Protein AF-A0AAU9ILK2-F1 (afdb_monomer_lite)

Organism: NCBI:txid1481888

Structure (mmCIF, N/CA/C/O backbone):
data_AF-A0AAU9ILK2-F1
#
_entry.id   AF-A0AAU9ILK2-F1
#
loop_
_atom_site.group_PDB
_atom_site.id
_atom_site.type_symbol
_atom_site.label_atom_id
_atom_site.label_alt_id
_atom_site.label_comp_id
_atom_site.label_asym_id
_atom_site.label_entity_id
_atom_site.label_seq_id
_atom_site.pdbx_PDB_ins_code
_atom_site.Cartn_x
_atom_site.Cartn_y
_atom_site.Cartn_z
_atom_site.occupancy
_atom_site.B_iso_or_equiv
_atom_site.auth_seq_id
_atom_site.auth_comp_id
_atom_site.auth_asym_id
_atom_site.auth_atom_id
_atom_site.pdbx_PDB_model_num
ATOM 1 N N . MET A 1 1 ? -19.395 9.857 25.032 1.00 45.38 1 MET A N 1
ATOM 2 C CA . MET A 1 1 ? -18.749 11.173 24.849 1.00 45.38 1 MET A CA 1
ATOM 3 C C . MET A 1 1 ? -19.170 11.664 23.471 1.00 45.38 1 MET A C 1
ATOM 5 O O . MET A 1 1 ? -18.721 11.088 22.491 1.00 45.38 1 MET A O 1
ATOM 9 N N . SER A 1 2 ? -20.145 12.573 23.373 1.00 53.09 2 SER A N 1
ATOM 10 C CA . SER A 1 2 ? -20.644 13.051 22.074 1.00 53.09 2 SER A CA 1
ATOM 11 C C . SER A 1 2 ? -19.607 13.981 21.442 1.00 53.09 2 SER A C 1
ATOM 13 O O . SER A 1 2 ? -19.246 14.984 22.055 1.00 53.09 2 SER A O 1
ATOM 15 N N . LEU A 1 3 ? -19.108 13.642 20.252 1.00 61.69 3 LEU A N 1
ATOM 16 C CA . LEU A 1 3 ? -18.225 14.513 19.469 1.00 61.69 3 LEU A CA 1
ATOM 17 C C . LEU A 1 3 ? -18.933 15.836 19.129 1.00 61.69 3 LEU A C 1
ATOM 19 O O . LEU A 1 3 ? -20.093 15.817 18.714 1.00 61.69 3 LEU A O 1
ATOM 23 N N . ASP A 1 4 ? -18.224 16.959 19.290 1.00 80.19 4 ASP A N 1
ATOM 24 C CA . ASP A 1 4 ? -18.691 18.295 18.897 1.00 80.19 4 ASP A CA 1
ATOM 25 C C . ASP A 1 4 ? -18.997 18.330 17.388 1.00 80.19 4 ASP A C 1
ATOM 27 O O . ASP A 1 4 ? -18.283 17.739 16.573 1.00 80.19 4 ASP A O 1
ATOM 31 N N . TRP A 1 5 ? -20.053 19.045 17.001 1.00 77.19 5 TRP A N 1
ATOM 32 C CA . TRP A 1 5 ? -20.506 19.187 15.613 1.00 77.19 5 TRP A CA 1
ATOM 33 C C . TRP A 1 5 ? -19.380 19.684 14.690 1.00 77.19 5 TRP A C 1
ATOM 35 O O . TRP A 1 5 ? -19.278 19.248 13.546 1.00 77.19 5 TRP A O 1
ATOM 45 N N . LYS A 1 6 ? -18.479 20.535 15.200 1.00 83.50 6 LYS A N 1
ATOM 46 C CA . LYS A 1 6 ? -17.333 21.052 14.435 1.00 83.50 6 LYS A CA 1
ATOM 47 C C . LYS A 1 6 ? -16.359 19.943 14.045 1.00 83.50 6 LYS A C 1
ATOM 49 O O . LYS A 1 6 ? -15.887 19.910 12.911 1.00 83.50 6 LYS A O 1
ATOM 54 N N . SER A 1 7 ? -16.096 19.014 14.964 1.00 79.50 7 SER A N 1
ATOM 55 C CA . SER A 1 7 ? -15.288 17.825 14.688 1.00 79.50 7 SER A CA 1
ATOM 56 C C . SER A 1 7 ? -15.978 16.922 13.665 1.00 79.50 7 SER A C 1
ATOM 58 O O . SER A 1 7 ? -15.289 16.340 12.827 1.00 79.50 7 SER A O 1
ATOM 60 N N . LYS A 1 8 ? -17.322 16.866 13.689 1.00 76.69 8 LYS A N 1
ATOM 61 C CA . LYS A 1 8 ? -18.120 16.086 12.730 1.00 76.69 8 LYS A CA 1
ATOM 62 C C . LYS A 1 8 ? -18.009 16.597 11.310 1.00 76.69 8 LYS A C 1
ATOM 64 O O . LYS A 1 8 ? -17.691 15.827 10.403 1.00 76.69 8 LYS A O 1
ATOM 69 N N . THR A 1 9 ? -18.158 17.898 11.136 1.00 81.88 9 THR A N 1
ATOM 70 C CA . THR A 1 9 ? -18.022 18.527 9.825 1.00 81.88 9 THR A CA 1
ATOM 71 C C . THR A 1 9 ? -16.591 18.431 9.299 1.00 81.88 9 THR A C 1
ATOM 73 O O . THR A 1 9 ? -16.396 18.072 8.143 1.00 81.88 9 THR A O 1
ATOM 76 N N . LEU A 1 10 ? -15.577 18.675 10.139 1.00 85.31 10 LEU A N 1
ATOM 77 C CA . LEU A 1 10 ? -14.177 18.614 9.708 1.00 85.31 10 LEU A CA 1
ATOM 78 C C . LEU A 1 10 ? -13.770 17.204 9.254 1.00 85.31 10 LEU A C 1
ATOM 80 O O . LEU A 1 10 ? -13.196 17.052 8.179 1.00 85.31 10 LEU A O 1
ATOM 84 N N . CYS A 1 11 ? -14.097 16.177 10.044 1.00 82.00 11 CYS A N 1
ATOM 85 C CA . CYS A 1 11 ? -13.778 14.792 9.700 1.00 82.00 11 CYS A CA 1
ATOM 86 C C . CYS A 1 11 ? -14.502 14.349 8.421 1.00 82.00 11 CYS A C 1
ATOM 88 O O . CYS A 1 11 ? -13.875 13.755 7.545 1.00 82.00 11 CYS A O 1
ATOM 90 N N . GLY A 1 12 ? -15.784 14.706 8.273 1.00 82.31 12 GLY A N 1
ATOM 91 C CA . GLY A 1 12 ? -16.550 14.439 7.056 1.00 82.31 12 GLY A CA 1
ATOM 92 C C . GLY A 1 12 ? -15.931 15.089 5.815 1.00 82.31 12 GLY A C 1
ATOM 93 O O . GLY A 1 12 ? -15.760 14.417 4.801 1.00 82.31 12 GLY A O 1
ATOM 94 N N . CYS A 1 13 ? -15.518 16.357 5.907 1.00 87.06 13 CYS A N 1
ATOM 95 C CA . CYS A 1 13 ? -14.839 17.050 4.811 1.00 87.06 13 CYS A CA 1
ATOM 96 C C . CYS A 1 13 ? -13.500 16.394 4.454 1.00 87.06 13 CYS A C 1
ATOM 98 O O . CYS A 1 13 ? -13.232 16.173 3.276 1.00 87.06 13 CYS A O 1
ATOM 100 N N . MET A 1 14 ? -12.676 16.047 5.449 1.00 87.88 14 MET A N 1
ATOM 101 C CA . MET A 1 14 ? -11.392 15.380 5.209 1.00 87.88 14 MET A CA 1
ATOM 102 C C . MET A 1 14 ? -11.586 14.013 4.548 1.00 87.88 14 MET A C 1
ATOM 104 O O . MET A 1 14 ? -10.950 13.740 3.536 1.00 87.88 14 MET A O 1
ATOM 108 N N . CYS A 1 15 ? -12.511 13.190 5.057 1.00 86.81 15 CYS A N 1
ATOM 109 C CA . CYS A 1 15 ? -12.823 11.893 4.454 1.00 86.81 15 CYS A CA 1
ATOM 110 C C . CYS A 1 15 ? -13.336 12.052 3.019 1.00 86.81 15 CYS A C 1
ATOM 112 O O . CYS A 1 15 ? -12.918 11.301 2.146 1.00 86.81 15 CYS A O 1
ATOM 114 N N . GLY A 1 16 ? -14.194 13.045 2.756 1.00 86.50 16 GLY A N 1
ATOM 115 C CA . GLY A 1 16 ? -14.711 13.324 1.416 1.00 86.50 16 GLY A CA 1
ATOM 116 C C . GLY A 1 16 ? -13.617 13.722 0.423 1.00 86.50 16 GLY A C 1
ATOM 117 O O . GLY A 1 16 ? -13.549 13.161 -0.667 1.00 86.50 16 GLY A O 1
ATOM 118 N N . VAL A 1 17 ? -12.721 14.637 0.811 1.00 90.69 17 VAL A N 1
ATOM 119 C CA . VAL A 1 17 ? -11.583 15.047 -0.032 1.00 90.69 17 VAL A CA 1
ATOM 120 C C . VAL A 1 17 ? -10.657 13.865 -0.300 1.00 90.69 17 VAL A C 1
ATOM 122 O O . VAL A 1 17 ? -10.295 13.622 -1.449 1.00 90.69 17 VAL A O 1
ATOM 125 N N . SER A 1 18 ? -10.312 13.094 0.732 1.00 87.88 18 SER A N 1
ATOM 126 C CA . SER A 1 18 ? -9.459 11.919 0.563 1.00 87.88 18 SER A CA 1
ATOM 127 C C . SER A 1 18 ? -10.122 10.851 -0.312 1.00 87.88 18 SER A C 1
ATOM 129 O O . SER A 1 18 ? -9.450 10.246 -1.137 1.00 87.88 18 SER A O 1
ATOM 131 N N . PHE A 1 19 ? -11.435 10.647 -0.200 1.00 88.12 19 PHE A N 1
ATOM 132 C CA . PHE A 1 19 ? -12.168 9.700 -1.042 1.00 88.12 19 PHE A CA 1
ATOM 133 C C . PHE A 1 19 ? -12.131 10.095 -2.521 1.00 88.12 19 PHE A C 1
ATOM 135 O O . PHE A 1 19 ? -11.879 9.243 -3.372 1.00 88.12 19 PHE A O 1
ATOM 142 N N . ILE A 1 20 ? -12.337 11.380 -2.828 1.00 90.62 20 ILE A N 1
ATOM 143 C CA . ILE A 1 20 ? -12.225 11.905 -4.197 1.00 90.62 20 ILE A CA 1
ATOM 144 C C . ILE A 1 20 ? -10.800 11.711 -4.717 1.00 90.62 20 ILE A C 1
ATOM 146 O O . ILE A 1 20 ? -10.631 11.211 -5.824 1.00 90.62 20 ILE A O 1
ATOM 150 N N . TYR A 1 21 ? -9.793 12.044 -3.905 1.00 89.88 21 TYR A N 1
ATOM 151 C CA . TYR A 1 21 ? -8.386 11.890 -4.268 1.00 89.88 21 TYR A CA 1
ATOM 152 C C . TYR A 1 21 ? -8.036 10.439 -4.624 1.00 89.88 21 TYR A C 1
ATOM 154 O O . TYR A 1 21 ? -7.592 10.178 -5.736 1.00 89.88 21 TYR A O 1
ATOM 162 N N . TYR A 1 22 ? -8.312 9.477 -3.739 1.00 88.38 22 TYR A N 1
ATOM 163 C CA . TYR A 1 22 ? -7.988 8.075 -4.021 1.00 88.38 22 TYR A CA 1
ATOM 164 C C . TYR A 1 22 ? -8.841 7.482 -5.147 1.00 88.38 22 TYR A C 1
ATOM 166 O O . TYR A 1 22 ? -8.362 6.615 -5.867 1.00 88.38 22 TYR A O 1
ATOM 174 N N . SER A 1 23 ? -10.078 7.954 -5.343 1.00 89.12 23 SER A N 1
ATOM 175 C CA . SER A 1 23 ? -10.885 7.540 -6.500 1.00 89.12 23 SER A CA 1
ATOM 176 C C . SER A 1 23 ? -10.276 8.042 -7.812 1.00 89.12 23 SER A C 1
ATOM 178 O O . SER A 1 23 ? -10.236 7.295 -8.783 1.00 89.12 23 SER A O 1
ATOM 180 N N . TYR A 1 24 ? -9.781 9.283 -7.835 1.00 91.06 24 TYR A N 1
ATOM 181 C CA . TYR A 1 24 ? -9.068 9.841 -8.982 1.00 91.06 24 TYR A CA 1
ATOM 182 C C . TYR A 1 24 ? -7.772 9.074 -9.267 1.00 91.06 24 TYR A C 1
ATOM 184 O O . TYR A 1 24 ? -7.557 8.674 -10.403 1.00 91.06 24 TYR A O 1
ATOM 192 N N . GLU A 1 25 ? -6.953 8.808 -8.247 1.00 87.50 25 GLU A N 1
ATOM 193 C CA . GLU A 1 25 ? -5.703 8.044 -8.393 1.00 87.50 25 GLU A CA 1
ATOM 194 C C . GLU A 1 25 ? -5.945 6.634 -8.943 1.00 87.50 25 GLU A C 1
ATOM 196 O O . GLU A 1 25 ? -5.212 6.191 -9.821 1.00 87.50 25 GLU A O 1
ATOM 201 N N . ILE A 1 26 ? -6.991 5.941 -8.467 1.00 87.69 26 ILE A N 1
ATOM 202 C CA . ILE A 1 26 ? -7.382 4.620 -8.985 1.00 87.69 26 ILE A CA 1
ATOM 203 C C . ILE A 1 26 ? -7.767 4.714 -10.461 1.00 87.69 26 ILE A C 1
ATOM 205 O O . ILE A 1 26 ? -7.304 3.904 -11.253 1.00 87.69 26 ILE A O 1
ATOM 209 N N . LEU A 1 27 ? -8.616 5.677 -10.831 1.00 89.12 27 LEU A N 1
ATOM 210 C CA . LEU A 1 27 ? -9.057 5.830 -12.218 1.00 89.12 27 LEU A CA 1
ATOM 211 C C . LEU A 1 27 ? -7.891 6.197 -13.138 1.00 89.12 27 LEU A C 1
ATOM 213 O O . LEU A 1 27 ? -7.728 5.559 -14.167 1.00 89.12 27 LEU A O 1
ATOM 217 N N . SER A 1 2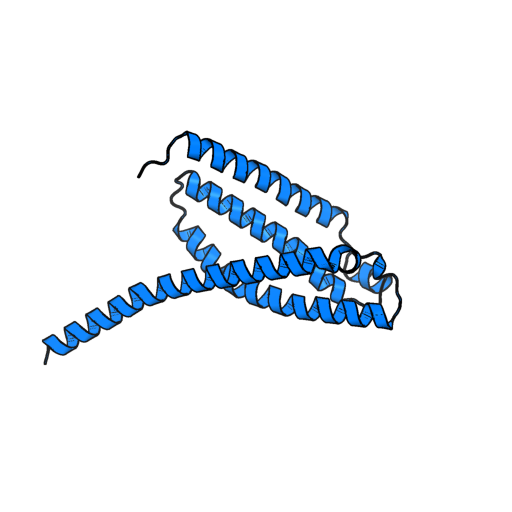8 ? -7.042 7.141 -12.728 1.00 86.38 28 SER A N 1
ATOM 218 C CA . SER A 1 28 ? -5.850 7.525 -13.490 1.00 86.38 28 SER A CA 1
ATOM 219 C C . SER A 1 28 ? -4.895 6.345 -13.673 1.00 86.38 28 SER A C 1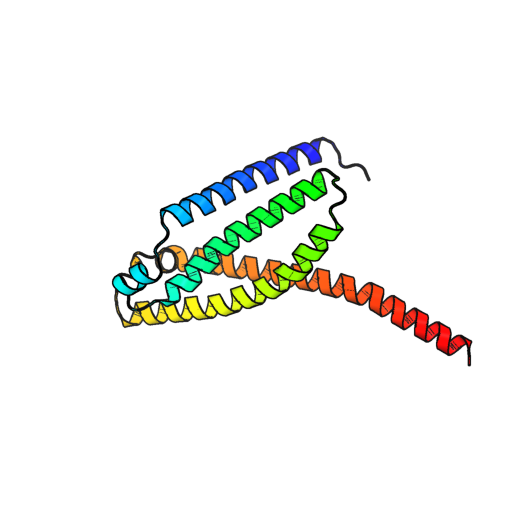
ATOM 221 O O . SER A 1 28 ? -4.437 6.111 -14.781 1.00 86.38 28 SER A O 1
ATOM 223 N N . HIS A 1 29 ? -4.639 5.558 -12.620 1.00 83.69 29 HIS A N 1
ATOM 224 C CA . HIS A 1 29 ? -3.801 4.359 -12.737 1.00 83.69 29 HIS A CA 1
ATOM 225 C C . HIS A 1 29 ? -4.412 3.288 -13.638 1.00 83.69 29 HIS A C 1
ATOM 227 O O . HIS A 1 29 ? -3.663 2.539 -14.248 1.00 83.69 29 HIS A O 1
ATOM 233 N N . LEU A 1 30 ? -5.742 3.161 -13.677 1.00 85.31 30 LEU A N 1
ATOM 234 C CA . LEU A 1 30 ? -6.423 2.204 -14.551 1.00 85.31 30 LEU A CA 1
ATOM 235 C C . LEU A 1 30 ? -6.415 2.652 -16.016 1.00 85.31 30 LEU A C 1
ATOM 237 O O . LEU A 1 30 ? -6.349 1.796 -16.893 1.00 85.31 30 LEU A O 1
ATOM 241 N N . ASP A 1 31 ? -6.488 3.960 -16.271 1.00 84.94 31 ASP A N 1
ATOM 242 C CA . ASP A 1 31 ? -6.416 4.526 -17.620 1.00 84.94 31 ASP A CA 1
ATOM 243 C C . ASP A 1 31 ? -4.997 4.408 -18.205 1.00 84.94 31 ASP A C 1
ATOM 245 O O . ASP A 1 31 ? -4.849 4.089 -19.383 1.00 84.94 31 ASP A O 1
ATOM 249 N N . ASP A 1 32 ? -3.967 4.591 -17.372 1.00 81.81 32 ASP A N 1
ATOM 250 C CA . ASP A 1 32 ? -2.550 4.475 -17.748 1.00 81.81 32 ASP A CA 1
ATOM 251 C C . ASP A 1 32 ? -1.967 3.066 -17.477 1.00 81.81 32 ASP A C 1
ATOM 253 O O . ASP A 1 32 ? -0.750 2.887 -17.407 1.00 81.81 32 ASP A O 1
ATOM 257 N N . TRP A 1 33 ? -2.823 2.057 -17.280 1.00 83.75 33 TRP A N 1
ATOM 258 C CA . TRP A 1 33 ? -2.407 0.706 -16.899 1.00 83.75 33 TRP A CA 1
ATOM 259 C C . TRP A 1 33 ? -1.832 -0.080 -18.080 1.00 8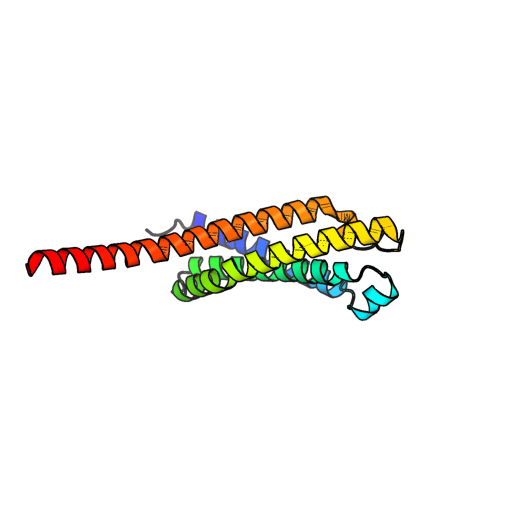3.75 33 TRP A C 1
ATOM 261 O O . TRP A 1 33 ? -2.550 -0.370 -19.039 1.00 83.75 33 TRP A O 1
ATOM 271 N N . TYR A 1 34 ? -0.592 -0.555 -17.953 1.00 85.12 34 TYR A N 1
ATOM 272 C CA . TYR A 1 34 ? -0.022 -1.514 -18.896 1.00 85.12 34 TYR A CA 1
ATOM 273 C C . TYR A 1 34 ? -0.329 -2.952 -18.476 1.00 85.12 34 TYR A C 1
ATOM 275 O O . TYR A 1 34 ? -0.126 -3.380 -17.335 1.00 85.12 34 TYR A O 1
ATOM 283 N N . SER A 1 35 ? -0.832 -3.747 -19.414 1.00 86.62 35 SER A N 1
ATOM 284 C CA . SER A 1 35 ? -0.991 -5.181 -19.205 1.00 86.62 35 SER A CA 1
ATOM 285 C C . SER A 1 35 ? 0.371 -5.873 -19.078 1.00 86.62 35 SER A C 1
ATOM 287 O O . SER A 1 35 ? 1.402 -5.389 -19.539 1.00 86.62 35 SER A O 1
ATOM 289 N N . TYR A 1 36 ? 0.383 -7.057 -18.465 1.00 87.06 36 TYR A N 1
ATOM 290 C CA . TYR A 1 36 ? 1.614 -7.838 -18.323 1.00 87.06 36 TYR A CA 1
ATOM 291 C C . TYR A 1 36 ? 2.245 -8.214 -19.675 1.00 87.06 36 TYR A C 1
ATOM 293 O O . TYR A 1 36 ? 3.464 -8.334 -19.771 1.00 87.06 36 TYR A O 1
ATOM 301 N N . GLU A 1 37 ? 1.421 -8.416 -20.708 1.00 89.94 37 GLU A N 1
ATOM 302 C CA . GLU A 1 37 ? 1.896 -8.717 -22.061 1.00 89.94 37 GLU A CA 1
ATOM 303 C C . GLU A 1 37 ? 2.572 -7.493 -22.682 1.00 89.94 37 GLU A C 1
ATOM 305 O O . GLU A 1 37 ? 3.701 -7.610 -23.144 1.00 89.94 37 GLU A O 1
ATOM 310 N N . GLU A 1 38 ? 1.961 -6.311 -22.578 1.00 88.00 38 GLU A N 1
ATOM 311 C CA . GLU A 1 38 ? 2.559 -5.058 -23.061 1.00 88.00 38 GLU A CA 1
ATOM 312 C C . GLU A 1 38 ? 3.871 -4.739 -22.334 1.00 88.00 38 GLU A C 1
ATOM 314 O O . GLU A 1 38 ? 4.854 -4.382 -22.972 1.00 88.00 38 GLU A O 1
ATOM 319 N N . ILE A 1 39 ? 3.935 -4.937 -21.012 1.00 87.31 39 ILE A N 1
ATOM 320 C CA . ILE A 1 39 ? 5.178 -4.753 -20.245 1.00 87.31 39 ILE A CA 1
ATOM 321 C C . ILE A 1 39 ? 6.281 -5.669 -20.771 1.00 87.31 39 ILE A C 1
ATOM 323 O O . ILE A 1 39 ? 7.402 -5.213 -20.946 1.00 87.31 39 ILE A O 1
ATOM 327 N N . LYS A 1 40 ? 5.972 -6.937 -21.056 1.00 87.19 40 LYS A N 1
ATOM 328 C CA . LYS A 1 40 ? 6.945 -7.884 -21.619 1.00 87.19 40 LYS A CA 1
ATOM 329 C C . LYS A 1 40 ? 7.393 -7.547 -23.033 1.00 87.19 40 LYS A C 1
ATOM 331 O O . LYS A 1 40 ? 8.476 -7.959 -23.431 1.00 87.19 40 LYS A O 1
ATOM 336 N N . GLU A 1 41 ? 6.540 -6.886 -23.805 1.00 86.19 41 GLU A N 1
ATOM 337 C CA . GLU A 1 41 ? 6.878 -6.428 -25.151 1.00 86.19 41 GLU A CA 1
ATOM 338 C C . GLU A 1 41 ? 7.742 -5.160 -25.121 1.00 86.19 41 GLU A C 1
ATOM 340 O O . GLU A 1 41 ? 8.564 -4.974 -26.015 1.00 86.19 41 GLU A O 1
ATOM 345 N N . MET A 1 42 ? 7.576 -4.315 -24.098 1.00 86.69 42 MET A N 1
ATOM 346 C CA . MET A 1 42 ? 8.317 -3.059 -23.933 1.00 86.69 42 MET A CA 1
ATOM 347 C C . MET A 1 42 ? 9.618 -3.207 -23.139 1.00 86.69 42 MET A C 1
ATOM 349 O O . MET A 1 42 ? 10.537 -2.419 -23.341 1.00 86.69 42 MET A O 1
ATOM 353 N N . THR A 1 43 ? 9.694 -4.156 -22.202 1.00 83.56 43 THR A N 1
ATOM 354 C CA . THR A 1 43 ? 10.890 -4.375 -21.385 1.00 83.56 43 THR A CA 1
ATOM 355 C C . THR A 1 43 ? 11.066 -5.830 -20.959 1.00 83.56 43 THR A C 1
ATOM 357 O O . THR A 1 43 ? 10.106 -6.543 -20.654 1.00 83.56 43 THR A O 1
ATOM 360 N N . GLU A 1 44 ? 12.322 -6.266 -20.857 1.00 83.69 44 GLU A N 1
ATOM 361 C CA . GLU A 1 44 ? 12.655 -7.578 -20.289 1.00 83.69 44 GLU A CA 1
ATOM 362 C C . GLU A 1 44 ? 12.436 -7.635 -18.757 1.00 83.69 44 GLU A C 1
ATOM 364 O O . GLU A 1 44 ? 12.246 -8.714 -18.184 1.00 83.69 44 GLU A O 1
ATOM 369 N N . CYS A 1 45 ? 12.348 -6.477 -18.091 1.00 88.69 45 CYS A N 1
ATOM 370 C CA . CYS A 1 45 ? 12.219 -6.341 -16.636 1.00 88.69 45 CYS A CA 1
ATOM 371 C C . CYS A 1 45 ? 10.759 -6.417 -16.145 1.00 88.69 45 CYS A C 1
ATOM 373 O O . CYS A 1 45 ? 10.177 -5.445 -15.651 1.00 88.69 45 CYS A O 1
ATOM 375 N N . SER A 1 46 ? 10.146 -7.599 -16.266 1.00 88.50 46 SER A N 1
ATOM 376 C CA . SER A 1 46 ? 8.721 -7.824 -15.954 1.00 88.50 46 SER A CA 1
ATOM 377 C C . SER A 1 46 ? 8.323 -7.644 -14.475 1.00 88.50 46 SER A C 1
ATOM 379 O O . SER A 1 46 ? 7.134 -7.634 -14.145 1.00 88.50 46 SER A O 1
ATOM 381 N N . GLU A 1 47 ? 9.291 -7.474 -13.571 1.00 91.44 47 GLU A N 1
ATOM 382 C CA . GLU A 1 47 ? 9.084 -7.199 -12.147 1.00 91.44 47 GLU A CA 1
ATOM 383 C C . GLU A 1 47 ? 8.315 -5.896 -11.897 1.00 91.44 47 GLU A C 1
ATOM 385 O O . GLU A 1 47 ? 7.612 -5.792 -10.886 1.00 91.44 47 GLU A O 1
ATOM 390 N N . VAL A 1 48 ? 8.385 -4.934 -12.828 1.00 91.00 48 VAL A N 1
ATOM 391 C CA . VAL A 1 48 ? 7.643 -3.663 -12.755 1.00 91.00 48 VAL A CA 1
ATOM 392 C C . VAL A 1 48 ? 6.137 -3.881 -12.603 1.00 91.00 48 VAL A C 1
ATOM 394 O O . VAL A 1 48 ? 5.495 -3.184 -11.819 1.00 91.00 48 VAL A O 1
ATOM 397 N N . TYR A 1 49 ? 5.591 -4.930 -13.228 1.00 91.25 49 TYR A N 1
ATOM 398 C CA . TYR A 1 49 ? 4.172 -5.270 -13.131 1.00 91.25 49 TYR A CA 1
ATOM 399 C C . TYR A 1 49 ? 3.734 -5.521 -11.684 1.00 91.25 49 TYR A C 1
ATOM 401 O O . TYR A 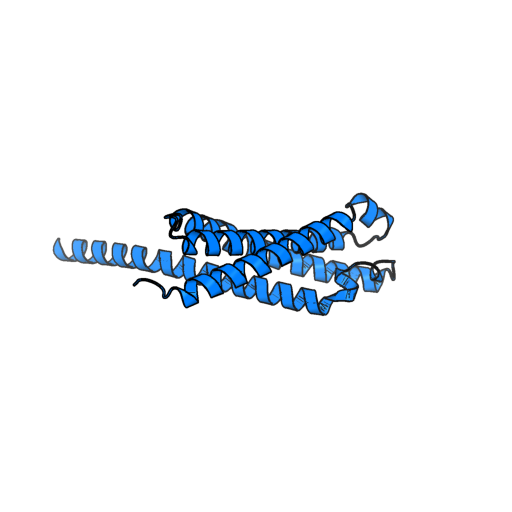1 49 ? 2.685 -5.051 -11.247 1.00 91.25 49 TYR A O 1
ATOM 409 N N . ALA A 1 50 ? 4.547 -6.237 -10.900 1.00 92.00 50 ALA A N 1
ATOM 410 C CA . ALA A 1 50 ? 4.225 -6.501 -9.501 1.00 92.00 50 ALA A CA 1
ATOM 411 C C . ALA A 1 50 ? 4.179 -5.195 -8.690 1.00 92.00 50 ALA A C 1
ATOM 413 O O . ALA A 1 50 ? 3.301 -5.024 -7.839 1.00 92.00 50 ALA A O 1
ATOM 414 N N . VAL A 1 51 ? 5.094 -4.263 -8.978 1.00 92.00 51 VAL A N 1
ATOM 415 C CA . VAL A 1 51 ? 5.153 -2.950 -8.323 1.00 92.00 51 VAL A CA 1
ATOM 416 C C . VAL A 1 51 ? 3.928 -2.103 -8.675 1.00 92.00 51 VAL A C 1
ATOM 418 O O . VAL A 1 51 ? 3.318 -1.534 -7.768 1.00 92.00 51 VAL A O 1
ATOM 421 N N . GLU A 1 52 ? 3.509 -2.078 -9.941 1.00 89.88 52 GLU A N 1
ATOM 422 C CA . GLU A 1 52 ? 2.303 -1.359 -10.379 1.00 89.88 52 GLU A CA 1
ATOM 423 C C . GLU A 1 52 ? 1.026 -1.943 -9.761 1.00 89.88 52 GLU A C 1
ATOM 425 O O . GLU A 1 52 ? 0.191 -1.204 -9.230 1.00 89.88 52 GLU A O 1
ATOM 430 N N . VAL A 1 53 ? 0.905 -3.276 -9.707 1.00 91.06 53 VAL A N 1
ATOM 431 C CA . VAL A 1 53 ? -0.222 -3.952 -9.032 1.00 91.06 53 VAL A CA 1
ATOM 432 C C . VAL A 1 53 ? -0.264 -3.577 -7.560 1.00 91.06 53 VAL A C 1
ATOM 434 O O . VAL A 1 53 ? -1.334 -3.302 -7.008 1.00 91.06 53 VAL A O 1
ATOM 437 N N . TRP A 1 54 ? 0.895 -3.534 -6.906 1.00 92.31 54 TRP A N 1
ATOM 438 C CA . TRP A 1 54 ? 0.965 -3.121 -5.516 1.00 92.31 54 TRP A CA 1
ATOM 439 C C . TRP A 1 54 ? 0.559 -1.659 -5.332 1.00 92.31 54 TRP A C 1
ATOM 441 O O . TRP A 1 54 ? -0.237 -1.385 -4.434 1.00 92.31 54 TRP A O 1
ATOM 451 N N . MET A 1 55 ? 1.019 -0.738 -6.181 1.00 89.38 55 MET A N 1
ATOM 452 C CA . MET A 1 55 ? 0.631 0.675 -6.119 1.00 89.38 55 MET A CA 1
ATOM 453 C C . MET A 1 55 ? -0.882 0.865 -6.254 1.00 89.38 55 MET A C 1
ATOM 455 O O . MET A 1 55 ? -1.498 1.534 -5.423 1.00 89.38 55 MET A O 1
ATOM 459 N N . LEU A 1 56 ? -1.506 0.200 -7.226 1.00 88.56 56 LEU A N 1
ATOM 460 C CA . LEU A 1 56 ? -2.957 0.232 -7.380 1.00 88.56 56 LEU A CA 1
ATOM 461 C C . LEU A 1 56 ? -3.659 -0.345 -6.139 1.00 88.56 56 LEU A C 1
ATOM 463 O O . LEU A 1 56 ? -4.608 0.246 -5.613 1.00 88.56 56 LEU A O 1
ATOM 467 N N . SER A 1 57 ? -3.159 -1.469 -5.612 1.00 88.31 57 SER A N 1
ATOM 468 C CA . SER A 1 57 ? -3.702 -2.079 -4.392 1.00 88.31 57 SER A CA 1
ATOM 469 C C . SER A 1 57 ? -3.607 -1.147 -3.176 1.00 88.31 57 SER A C 1
ATOM 471 O O . SER A 1 57 ? -4.514 -1.144 -2.341 1.00 88.31 57 SER A O 1
ATOM 473 N N . GLN A 1 58 ? -2.563 -0.309 -3.096 1.00 86.38 58 GLN A N 1
ATOM 474 C CA . GLN A 1 58 ? -2.414 0.689 -2.037 1.00 86.38 58 GLN A CA 1
ATOM 475 C C . GLN A 1 58 ? -3.544 1.712 -2.085 1.00 86.38 58 GLN A C 1
ATOM 477 O O . GLN A 1 58 ? -4.175 1.977 -1.059 1.00 86.38 58 GLN A O 1
ATOM 482 N N . CYS A 1 59 ? -3.848 2.253 -3.267 1.00 86.19 59 CYS A N 1
ATOM 483 C CA . CYS A 1 59 ? -4.928 3.224 -3.416 1.00 86.19 59 CYS A CA 1
ATOM 484 C C . CYS A 1 59 ? -6.285 2.626 -3.012 1.00 86.19 59 CYS A C 1
ATOM 486 O O . CYS A 1 59 ? -7.050 3.278 -2.298 1.00 86.19 59 CYS A O 1
ATOM 488 N N . PHE A 1 60 ? -6.553 1.361 -3.356 1.00 85.00 60 PHE A N 1
ATOM 489 C CA . PHE A 1 60 ? -7.758 0.657 -2.902 1.00 85.00 60 PHE A CA 1
ATOM 490 C C . PHE A 1 60 ? -7.809 0.462 -1.381 1.00 85.00 60 PHE A C 1
ATOM 492 O O . PHE A 1 60 ? -8.859 0.673 -0.768 1.00 85.00 60 PHE A O 1
ATOM 499 N N . VAL A 1 61 ? -6.697 0.079 -0.747 1.00 84.25 61 VAL A N 1
ATOM 500 C CA . VAL A 1 61 ? -6.642 -0.108 0.712 1.00 84.25 61 VAL A CA 1
ATOM 501 C C . VAL A 1 61 ? -6.883 1.209 1.445 1.00 84.25 61 VAL A C 1
ATOM 503 O O . VAL A 1 61 ? -7.679 1.241 2.386 1.00 84.25 61 VAL A O 1
ATOM 506 N N . TRP A 1 62 ? -6.268 2.305 0.997 1.00 83.50 62 TRP A N 1
ATOM 507 C CA . TRP A 1 62 ? -6.499 3.632 1.570 1.00 83.50 62 TRP A CA 1
ATOM 508 C C . TRP A 1 62 ? -7.940 4.100 1.384 1.00 83.50 62 TRP A C 1
ATOM 510 O O . TRP A 1 62 ? -8.559 4.580 2.337 1.00 83.50 62 TRP A O 1
ATOM 520 N N . TRP A 1 63 ? -8.506 3.891 0.196 1.00 86.06 63 TRP A N 1
ATOM 521 C CA . TRP A 1 63 ? -9.905 4.192 -0.092 1.00 86.06 63 TRP A CA 1
ATOM 522 C C . TRP A 1 63 ? -10.863 3.433 0.843 1.00 86.06 63 TRP A C 1
ATOM 524 O O . TRP A 1 63 ? -11.742 4.039 1.464 1.00 86.06 63 TRP A O 1
ATOM 534 N N . LEU A 1 64 ? -10.648 2.125 1.038 1.00 82.81 64 LEU A N 1
ATOM 535 C CA . LEU A 1 64 ? -11.443 1.299 1.956 1.00 82.81 64 LEU A CA 1
ATOM 536 C C . LEU A 1 64 ? -11.254 1.702 3.424 1.00 82.81 64 LEU A C 1
ATOM 538 O O . LEU A 1 64 ? -12.216 1.701 4.200 1.00 82.81 64 LEU A O 1
ATOM 542 N N . ALA A 1 65 ? -10.035 2.071 3.818 1.00 80.25 65 ALA A N 1
ATOM 543 C CA . ALA A 1 65 ? -9.750 2.550 5.164 1.00 80.25 65 ALA A CA 1
ATOM 544 C C . ALA A 1 65 ? -10.511 3.853 5.463 1.00 80.25 65 ALA A C 1
ATOM 546 O O . ALA A 1 65 ? -11.145 3.959 6.514 1.00 80.25 65 ALA A O 1
ATOM 547 N N . ILE A 1 66 ? -10.528 4.806 4.523 1.00 84.38 66 ILE A N 1
ATOM 548 C CA . ILE A 1 66 ? -11.283 6.065 4.645 1.00 84.38 66 ILE A CA 1
ATOM 549 C C . ILE A 1 66 ? -12.780 5.798 4.736 1.00 84.38 66 ILE A C 1
ATOM 551 O O . ILE A 1 66 ? -13.443 6.344 5.619 1.00 84.38 66 ILE A O 1
ATOM 555 N N . LEU A 1 67 ? -13.311 4.926 3.873 1.00 82.81 67 LEU A N 1
ATOM 556 C CA . LEU A 1 67 ? -14.714 4.525 3.928 1.00 82.81 67 LEU A CA 1
ATOM 557 C C . LEU A 1 67 ? -15.055 3.943 5.303 1.00 82.81 67 LEU A C 1
ATOM 559 O O . LEU A 1 67 ? -16.076 4.285 5.899 1.00 82.81 67 LEU A O 1
ATOM 563 N N . THR A 1 68 ? -14.170 3.114 5.851 1.00 78.81 68 THR A N 1
ATOM 564 C CA . THR A 1 68 ? -14.402 2.509 7.159 1.00 78.81 68 THR A CA 1
ATOM 565 C C . THR A 1 68 ? -14.365 3.548 8.281 1.00 78.81 68 THR A C 1
ATOM 567 O O . THR A 1 68 ? -15.281 3.574 9.102 1.00 78.81 68 THR A O 1
ATOM 570 N N . VAL A 1 69 ? -13.390 4.465 8.285 1.00 79.75 69 VAL A N 1
ATOM 571 C CA . VAL A 1 69 ? -13.344 5.592 9.237 1.00 79.75 69 VAL A CA 1
ATOM 572 C C . VAL A 1 69 ? -14.623 6.421 9.152 1.00 79.75 69 VAL A C 1
ATOM 574 O O . VAL A 1 69 ? -15.233 6.704 10.181 1.00 79.75 69 VAL A O 1
ATOM 577 N N . PHE A 1 70 ? -15.080 6.739 7.942 1.00 80.81 70 PHE A N 1
ATOM 578 C CA . PHE A 1 70 ? -16.308 7.493 7.719 1.00 80.81 70 PHE A CA 1
ATOM 579 C C . PHE A 1 70 ? -17.549 6.762 8.258 1.00 80.81 70 PHE A C 1
ATOM 581 O O . PHE A 1 70 ? -18.370 7.367 8.944 1.00 80.81 70 PHE A O 1
ATOM 588 N N . THR A 1 71 ? -17.673 5.448 8.037 1.00 78.50 71 THR A N 1
ATOM 589 C CA . THR A 1 71 ? -18.806 4.665 8.571 1.00 78.50 71 THR A CA 1
ATOM 590 C C . THR A 1 71 ? -18.810 4.577 10.098 1.00 78.50 71 THR A C 1
ATOM 592 O O . THR A 1 71 ? -19.870 4.732 10.703 1.00 78.50 71 THR A O 1
ATOM 595 N N . ILE A 1 72 ? -17.643 4.398 10.733 1.00 74.62 72 ILE A N 1
ATOM 596 C CA . ILE A 1 72 ? -17.500 4.458 12.199 1.00 74.62 72 ILE A CA 1
ATOM 597 C C . ILE A 1 72 ? -17.933 5.836 12.702 1.00 74.62 72 ILE A C 1
ATOM 599 O O . ILE A 1 72 ? -18.623 5.951 13.715 1.00 74.62 72 ILE A O 1
ATOM 603 N N . TYR A 1 73 ? -17.537 6.880 11.977 1.00 73.88 73 TYR A N 1
ATOM 604 C CA . TYR A 1 73 ? -17.823 8.261 12.325 1.00 73.88 73 TYR A CA 1
ATOM 605 C C . TYR A 1 73 ? -19.314 8.613 12.255 1.00 73.88 73 TYR A C 1
ATOM 607 O O . TYR A 1 73 ? -19.813 9.384 13.074 1.00 73.88 73 TYR A O 1
ATOM 615 N N . LEU A 1 74 ? -20.044 8.007 11.317 1.00 75.75 74 LEU A N 1
ATOM 616 C CA . LEU A 1 74 ? -21.501 8.110 11.205 1.00 75.75 74 LEU A CA 1
ATOM 617 C C . LEU A 1 74 ? -22.260 7.316 12.284 1.00 75.75 74 LEU A C 1
ATOM 619 O O . LEU A 1 74 ? -23.480 7.201 12.204 1.00 75.75 74 LEU A O 1
ATOM 623 N N . GLU A 1 75 ? -21.560 6.773 13.285 1.00 68.81 75 GLU A N 1
ATOM 624 C CA . GLU A 1 75 ? -22.125 5.966 14.374 1.00 68.81 75 GLU A CA 1
ATOM 625 C C . GLU A 1 75 ? -22.896 4.732 13.872 1.00 68.81 75 GLU A C 1
ATOM 627 O O . GLU A 1 75 ? -23.665 4.113 14.610 1.00 68.81 75 GLU A O 1
ATOM 632 N N . LEU A 1 76 ? -22.642 4.302 12.630 1.00 66.38 76 LEU A N 1
ATOM 633 C CA . LEU A 1 76 ? -23.052 2.981 12.186 1.00 66.38 76 LEU A CA 1
ATOM 634 C C . LEU A 1 76 ? -22.284 1.989 13.065 1.00 66.38 76 LEU A C 1
ATOM 636 O O . LEU A 1 76 ? -21.057 2.049 13.165 1.00 66.38 76 LEU A O 1
ATOM 640 N N . HIS A 1 77 ? -22.991 1.088 13.748 1.00 64.62 77 HIS A N 1
ATOM 641 C CA . HIS A 1 77 ? -22.409 0.111 14.677 1.00 64.62 77 HIS A CA 1
ATOM 642 C C . HIS A 1 77 ? -21.593 -0.993 13.960 1.00 64.62 77 HIS A C 1
ATOM 644 O O . HIS A 1 77 ? -21.729 -2.180 14.249 1.00 64.62 77 HIS A O 1
ATOM 650 N N . VAL A 1 78 ? -20.715 -0.613 13.029 1.00 67.38 78 VAL A N 1
ATOM 651 C CA . VAL A 1 78 ? -19.891 -1.484 12.177 1.00 67.38 78 VAL A CA 1
ATOM 652 C C . VAL A 1 78 ? -18.492 -1.724 12.752 1.00 67.38 78 VAL A C 1
ATOM 654 O O . VAL A 1 78 ? -17.641 -2.304 12.085 1.00 67.38 78 VAL A O 1
ATOM 657 N N . TYR A 1 79 ? -18.238 -1.341 14.007 1.00 65.69 79 TYR A N 1
ATOM 658 C CA . TYR A 1 79 ? -16.934 -1.490 14.673 1.00 65.69 79 TYR A CA 1
ATOM 659 C C . TYR A 1 79 ? -16.374 -2.924 14.615 1.00 65.69 79 TYR A C 1
ATOM 661 O O . TYR A 1 79 ? -15.163 -3.115 14.538 1.00 65.69 79 TYR A O 1
ATOM 669 N N . LYS A 1 80 ? -17.246 -3.943 14.598 1.00 70.25 80 LYS A N 1
ATOM 670 C CA . LYS A 1 80 ? -16.844 -5.347 14.409 1.00 70.25 80 LYS A CA 1
ATOM 671 C C . LYS A 1 80 ? -16.288 -5.604 13.007 1.00 70.25 80 LYS A C 1
ATOM 673 O O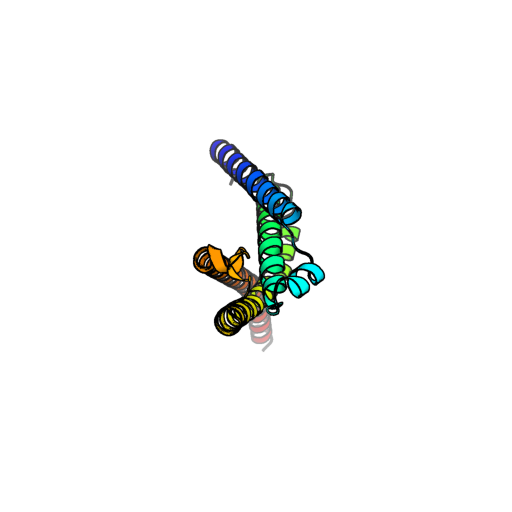 . LYS A 1 80 ? -15.289 -6.299 12.877 1.00 70.25 80 LYS A O 1
ATOM 678 N N . GLY A 1 81 ? -16.907 -5.023 11.978 1.00 67.81 81 GLY A N 1
ATOM 679 C CA . GLY A 1 81 ? -16.439 -5.107 10.594 1.00 67.81 81 GLY A CA 1
ATOM 680 C C . GLY A 1 81 ? -15.088 -4.421 10.405 1.00 67.81 81 GLY A C 1
ATOM 681 O O . GLY A 1 81 ? -14.209 -4.982 9.764 1.00 67.81 81 GLY A O 1
ATOM 682 N N . PHE A 1 82 ? -14.877 -3.273 11.055 1.00 73.44 82 PHE A N 1
ATOM 683 C CA . PHE A 1 82 ? -13.572 -2.608 11.068 1.00 73.44 82 PHE A CA 1
ATOM 684 C C . PHE A 1 82 ? -12.483 -3.463 11.718 1.00 73.44 82 PHE A C 1
ATOM 686 O O . PHE A 1 82 ? -11.398 -3.593 11.166 1.00 73.44 82 PHE A O 1
ATOM 693 N N . LEU A 1 83 ? -12.767 -4.093 12.860 1.00 70.75 83 LEU A N 1
ATOM 694 C CA . LEU A 1 83 ? -11.801 -4.992 13.493 1.00 70.75 83 LEU A CA 1
ATOM 695 C C . LEU A 1 83 ? -11.448 -6.170 12.579 1.00 70.75 83 LEU A C 1
ATOM 697 O O . LEU A 1 83 ? -10.273 -6.485 12.444 1.00 70.75 83 LEU A O 1
ATOM 701 N N . VAL A 1 84 ? -12.433 -6.780 11.912 1.00 73.88 84 VAL A N 1
ATOM 702 C CA . VAL A 1 84 ? -12.190 -7.856 10.931 1.00 73.88 84 VAL A CA 1
ATOM 703 C C . VAL A 1 84 ? -11.339 -7.362 9.757 1.00 73.88 84 VAL A C 1
ATOM 705 O O . VAL A 1 84 ? -10.391 -8.041 9.369 1.00 73.88 84 VAL A O 1
ATOM 708 N N . PHE A 1 85 ? -11.635 -6.171 9.232 1.00 74.38 85 PHE A N 1
ATOM 709 C CA . PHE A 1 85 ? -10.849 -5.524 8.181 1.00 74.38 85 PHE A CA 1
ATOM 710 C C . PHE A 1 85 ? -9.387 -5.348 8.610 1.00 74.38 85 PHE A C 1
ATOM 712 O O . PHE A 1 85 ? -8.486 -5.786 7.899 1.00 74.38 85 PHE A O 1
ATOM 719 N N . LEU A 1 86 ? -9.147 -4.799 9.806 1.00 73.56 86 LEU A N 1
ATOM 720 C CA . LEU A 1 86 ? -7.801 -4.652 10.363 1.00 73.56 86 LEU A CA 1
ATOM 721 C C . LEU A 1 86 ? -7.097 -6.005 10.529 1.00 73.56 86 LEU A C 1
ATOM 723 O O . LEU A 1 86 ? -5.938 -6.132 10.139 1.00 73.56 86 LEU A O 1
ATOM 727 N N . TYR A 1 87 ? -7.799 -7.011 11.066 1.00 73.25 87 TYR A N 1
ATOM 728 C CA . TYR A 1 87 ? -7.257 -8.352 11.309 1.00 73.25 87 TYR A CA 1
ATOM 729 C C . TYR A 1 87 ? -6.773 -9.054 10.047 1.00 73.25 87 TYR A C 1
ATOM 731 O O . TYR A 1 87 ? -5.766 -9.757 10.096 1.00 73.25 87 TYR A O 1
ATOM 739 N N . LEU A 1 88 ? -7.496 -8.898 8.941 1.00 75.62 88 LEU A N 1
ATOM 740 C CA . LEU A 1 88 ? -7.164 -9.571 7.690 1.00 75.62 88 LEU A CA 1
ATOM 741 C C . LEU A 1 88 ? -6.154 -8.770 6.872 1.00 75.62 88 LEU A C 1
ATOM 743 O O . LEU A 1 88 ? -5.198 -9.338 6.354 1.00 75.62 88 LEU A O 1
ATOM 747 N N . ILE A 1 89 ? -6.338 -7.455 6.768 1.00 80.06 89 ILE A N 1
ATOM 748 C CA . ILE A 1 89 ? -5.553 -6.642 5.836 1.00 80.06 89 ILE A CA 1
ATOM 749 C C . ILE A 1 89 ? -4.194 -6.281 6.418 1.00 80.06 89 ILE A C 1
ATOM 751 O O . ILE A 1 89 ? -3.217 -6.343 5.686 1.00 80.06 89 ILE A O 1
ATOM 755 N N . GLY A 1 90 ? -4.081 -5.985 7.716 1.00 79.06 90 GLY A N 1
ATOM 756 C CA . GLY A 1 90 ? -2.808 -5.579 8.325 1.00 79.06 90 GLY A CA 1
ATOM 757 C C . GLY A 1 90 ? -1.658 -6.578 8.099 1.00 79.06 90 GLY A C 1
ATOM 758 O O . GLY A 1 90 ? -0.607 -6.186 7.584 1.00 79.06 90 GLY A O 1
ATOM 759 N N . PRO A 1 91 ? -1.821 -7.873 8.437 1.00 82.62 91 PRO A N 1
ATOM 760 C CA . PRO A 1 91 ? -0.786 -8.883 8.211 1.00 82.62 91 PRO A CA 1
ATOM 761 C C . PRO A 1 91 ? -0.533 -9.173 6.728 1.00 82.62 91 PRO A C 1
ATOM 763 O O . PRO A 1 91 ? 0.620 -9.249 6.307 1.00 82.62 91 PRO A O 1
ATOM 766 N N . VAL A 1 92 ? -1.599 -9.318 5.931 1.00 85.94 92 VAL A N 1
ATOM 767 C CA . VAL A 1 92 ? -1.492 -9.631 4.495 1.00 85.94 92 VAL A CA 1
ATOM 768 C C . VAL A 1 92 ? -0.755 -8.515 3.768 1.00 85.94 92 VAL A C 1
ATOM 770 O O . VAL A 1 92 ? 0.178 -8.767 3.013 1.00 85.94 92 VAL A O 1
ATOM 773 N N . TYR A 1 93 ? -1.118 -7.270 4.053 1.00 85.00 93 TYR A N 1
ATOM 774 C CA . TYR A 1 93 ? -0.522 -6.102 3.431 1.00 85.00 93 TYR A CA 1
ATOM 775 C C . TYR A 1 93 ? 0.936 -5.892 3.827 1.00 85.00 93 TYR A C 1
ATOM 777 O O . TYR A 1 93 ? 1.736 -5.477 2.989 1.00 85.00 93 TYR A O 1
ATOM 785 N N . PHE A 1 94 ? 1.304 -6.230 5.067 1.00 88.06 94 PHE A N 1
ATOM 786 C CA . PHE A 1 94 ? 2.700 -6.239 5.495 1.00 88.06 94 PHE A CA 1
ATOM 787 C C . PHE A 1 94 ? 3.526 -7.210 4.644 1.00 88.06 94 PHE A C 1
ATOM 789 O O . PHE A 1 94 ? 4.514 -6.801 4.039 1.00 88.06 94 PHE A O 1
ATOM 796 N N . VAL A 1 95 ? 3.078 -8.467 4.532 1.00 90.19 95 VAL A N 1
ATOM 797 C CA . VAL A 1 95 ? 3.769 -9.499 3.742 1.00 90.19 95 VAL A CA 1
ATOM 798 C C . VAL A 1 95 ? 3.848 -9.105 2.267 1.00 90.19 95 VAL A C 1
ATOM 800 O O . VAL A 1 95 ? 4.931 -9.155 1.688 1.00 90.19 95 VAL A O 1
ATOM 803 N N . CYS A 1 96 ? 2.739 -8.652 1.673 1.00 90.31 96 CYS A N 1
ATOM 804 C CA . CYS A 1 96 ? 2.725 -8.184 0.289 1.00 90.31 96 CYS A CA 1
ATOM 805 C C . CYS A 1 96 ? 3.708 -7.028 0.083 1.00 90.31 96 CYS A C 1
ATOM 807 O O . CYS A 1 96 ? 4.508 -7.070 -0.841 1.00 90.31 96 CYS A O 1
ATOM 809 N N . THR A 1 97 ? 3.716 -6.026 0.964 1.00 91.81 97 THR A N 1
ATOM 810 C CA . THR A 1 97 ? 4.624 -4.876 0.830 1.00 91.81 97 THR A CA 1
ATOM 811 C C . THR A 1 97 ? 6.090 -5.293 0.951 1.00 91.81 97 THR A C 1
ATOM 813 O O . THR A 1 97 ? 6.924 -4.800 0.200 1.00 91.81 97 THR A O 1
ATOM 816 N N . THR A 1 98 ? 6.424 -6.246 1.826 1.00 92.75 98 THR A N 1
ATOM 817 C CA . THR A 1 98 ? 7.785 -6.801 1.907 1.00 92.75 98 THR A CA 1
ATOM 818 C C . THR A 1 98 ? 8.196 -7.526 0.626 1.00 92.75 98 THR A C 1
ATOM 820 O O . THR A 1 98 ? 9.312 -7.328 0.151 1.00 92.75 98 THR A O 1
ATOM 823 N N . ILE A 1 99 ? 7.307 -8.334 0.045 1.00 94.19 99 ILE A N 1
ATOM 824 C CA . ILE A 1 99 ? 7.565 -9.020 -1.230 1.00 94.19 99 ILE A CA 1
ATOM 825 C C . ILE A 1 99 ? 7.781 -8.000 -2.353 1.00 94.19 99 ILE A C 1
ATOM 827 O O . ILE A 1 99 ? 8.667 -8.163 -3.184 1.00 94.19 99 ILE A O 1
ATOM 831 N N . ILE A 1 100 ? 7.017 -6.914 -2.364 1.00 94.88 100 ILE A N 1
ATOM 832 C CA . ILE A 1 100 ? 7.117 -5.905 -3.419 1.00 94.88 100 ILE A CA 1
ATOM 833 C C . ILE A 1 100 ? 8.388 -5.066 -3.301 1.00 94.88 100 ILE A C 1
ATOM 835 O O . ILE A 1 100 ? 8.945 -4.688 -4.324 1.00 94.88 100 ILE A O 1
ATOM 839 N N . VAL A 1 101 ? 8.917 -4.842 -2.094 1.00 94.38 101 VAL A N 1
ATOM 840 C CA . VAL A 1 101 ? 10.258 -4.250 -1.934 1.00 94.38 101 VAL A CA 1
ATOM 841 C C . VAL A 1 101 ? 11.318 -5.095 -2.645 1.00 94.38 101 VAL A C 1
ATOM 843 O O . VAL A 1 101 ? 12.219 -4.540 -3.270 1.00 94.38 101 VAL A O 1
ATOM 846 N N . TRP A 1 102 ? 11.196 -6.425 -2.590 1.00 95.06 102 TRP A N 1
ATOM 847 C CA . TRP A 1 102 ? 12.085 -7.313 -3.336 1.00 95.06 102 TRP A CA 1
ATOM 848 C C . TRP A 1 102 ? 11.921 -7.130 -4.849 1.00 95.06 102 TRP A C 1
ATOM 850 O O . TRP A 1 102 ? 12.913 -6.900 -5.533 1.00 95.06 102 TRP A O 1
ATOM 860 N N . TYR A 1 103 ? 10.685 -7.157 -5.361 1.00 95.12 103 TYR A N 1
ATOM 861 C CA . TYR A 1 103 ? 10.414 -6.937 -6.789 1.00 95.12 103 TYR A CA 1
ATOM 862 C C . TYR A 1 103 ? 10.893 -5.571 -7.288 1.00 95.12 103 TYR A C 1
ATOM 864 O O . TYR A 1 103 ? 11.465 -5.493 -8.368 1.00 95.12 103 TYR A O 1
ATOM 872 N N . LEU A 1 104 ? 10.732 -4.510 -6.493 1.00 94.75 104 LEU A N 1
ATOM 873 C CA . LEU A 1 104 ? 11.252 -3.185 -6.820 1.00 94.75 104 LEU A CA 1
ATOM 874 C C . LEU A 1 104 ? 12.783 -3.195 -6.916 1.00 94.75 104 LEU A C 1
ATOM 876 O O . LEU A 1 104 ? 13.340 -2.624 -7.846 1.00 94.75 104 LEU A O 1
ATOM 880 N N . GLY A 1 105 ? 13.463 -3.867 -5.983 1.00 93.38 105 GLY A N 1
ATOM 881 C CA . GLY A 1 105 ? 14.915 -4.036 -6.040 1.00 93.38 105 GLY A CA 1
ATOM 882 C C . GLY A 1 105 ? 15.365 -4.785 -7.296 1.00 93.38 105 GLY A C 1
ATOM 883 O O . GLY A 1 105 ? 16.273 -4.326 -7.982 1.00 93.38 105 GLY A O 1
ATOM 884 N N . SER A 1 106 ? 14.702 -5.897 -7.624 1.00 92.88 106 SER A N 1
ATOM 885 C CA . SER A 1 106 ? 14.973 -6.668 -8.843 1.00 92.88 106 SER A CA 1
ATOM 886 C C . SER A 1 106 ? 14.724 -5.859 -10.117 1.00 92.88 106 SER A C 1
ATOM 888 O O . SER A 1 106 ? 15.560 -5.893 -11.013 1.00 92.88 106 SER A O 1
ATOM 890 N N . PHE A 1 107 ? 13.639 -5.083 -10.172 1.00 92.56 107 PHE A N 1
ATOM 891 C CA . PHE A 1 107 ? 13.333 -4.199 -11.296 1.00 92.56 107 PHE A CA 1
ATOM 892 C C . PHE A 1 107 ? 14.429 -3.149 -11.525 1.00 92.56 107 PHE A C 1
ATOM 894 O O . PHE A 1 107 ? 14.870 -2.969 -12.654 1.00 92.56 107 PHE A O 1
ATOM 901 N N . ILE A 1 108 ? 14.899 -2.483 -10.463 1.00 92.00 108 ILE A N 1
ATOM 902 C CA . ILE A 1 108 ? 15.950 -1.457 -10.575 1.00 92.00 108 ILE A CA 1
ATOM 903 C C . ILE A 1 108 ? 17.254 -2.073 -11.083 1.00 92.00 108 ILE A C 1
ATOM 905 O O . ILE A 1 108 ? 17.872 -1.522 -11.986 1.00 92.00 108 ILE A O 1
ATOM 909 N N . ILE A 1 109 ? 17.650 -3.224 -10.529 1.00 92.00 109 ILE A N 1
ATOM 910 C CA . ILE A 1 109 ? 18.874 -3.922 -10.944 1.00 92.00 109 ILE A CA 1
ATOM 911 C C . ILE A 1 109 ? 18.778 -4.341 -12.414 1.00 92.00 109 ILE A C 1
ATOM 913 O O . ILE A 1 109 ? 19.693 -4.062 -13.177 1.00 92.00 109 ILE A O 1
ATOM 917 N N . CYS A 1 110 ? 17.660 -4.951 -12.818 1.00 90.69 110 CYS A N 1
ATOM 918 C CA . CYS A 1 110 ? 17.427 -5.341 -14.207 1.00 90.69 110 CYS A CA 1
ATOM 919 C C . CYS A 1 110 ? 17.481 -4.129 -15.150 1.00 90.69 110 CYS A C 1
ATOM 921 O O . CYS A 1 110 ? 18.137 -4.174 -16.187 1.00 90.69 110 CYS A O 1
ATOM 923 N N . CYS A 1 111 ? 16.856 -3.015 -14.760 1.00 89.12 111 CYS A N 1
ATOM 924 C CA . CYS A 1 111 ? 16.828 -1.818 -15.593 1.00 89.12 111 CYS A CA 1
ATOM 925 C C . CYS A 1 111 ? 18.214 -1.175 -15.768 1.00 89.12 111 CYS A C 1
ATOM 927 O O . CYS A 1 111 ? 18.538 -0.684 -16.850 1.00 89.12 111 CYS A O 1
ATOM 929 N N . ASP A 1 112 ? 19.049 -1.208 -14.724 1.00 86.06 112 ASP A N 1
ATOM 930 C CA . ASP A 1 112 ? 20.432 -0.726 -14.790 1.00 86.06 112 ASP A CA 1
ATOM 931 C C . ASP A 1 112 ? 21.333 -1.637 -15.654 1.00 86.06 112 ASP A C 1
ATOM 933 O O . ASP A 1 112 ? 22.329 -1.160 -16.205 1.00 86.06 112 ASP A O 1
ATOM 937 N N . GLU A 1 113 ? 21.003 -2.928 -15.785 1.00 85.62 113 GLU A N 1
ATOM 938 C CA . GLU A 1 113 ? 21.757 -3.907 -16.584 1.00 85.62 113 GLU A CA 1
ATOM 939 C C . GLU A 1 113 ? 21.384 -3.880 -18.077 1.00 85.62 113 GLU A C 1
ATOM 941 O O . GLU A 1 113 ? 22.283 -3.861 -18.921 1.00 85.62 113 GLU A O 1
ATOM 946 N N . GLU A 1 114 ? 20.091 -3.831 -18.410 1.00 76.50 114 GLU A N 1
ATOM 947 C CA . GLU A 1 114 ? 19.602 -3.932 -19.797 1.00 76.50 114 GLU A CA 1
ATOM 948 C C . GLU A 1 114 ? 19.571 -2.577 -20.546 1.00 76.50 114 GLU A C 1
ATOM 950 O O . GLU A 1 114 ? 19.571 -2.550 -21.775 1.00 76.50 114 GLU A O 1
ATOM 955 N N . MET A 1 115 ? 19.617 -1.433 -19.836 1.00 62.31 115 MET A N 1
ATOM 956 C CA . MET A 1 115 ? 19.507 -0.068 -20.407 1.00 62.31 115 MET A CA 1
ATOM 957 C C . MET A 1 115 ? 18.306 0.110 -21.358 1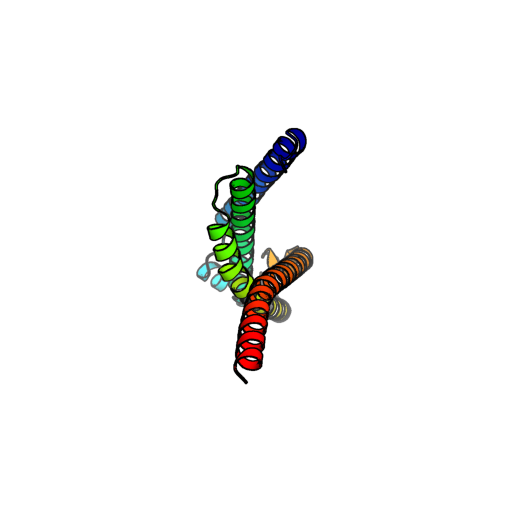.00 62.31 115 MET A C 1
ATOM 959 O O . MET A 1 115 ? 18.424 0.653 -22.460 1.00 62.31 115 MET A O 1
ATOM 963 N N . ASP A 1 116 ? 17.146 -0.350 -20.901 1.00 63.62 116 ASP A N 1
ATOM 964 C CA . ASP A 1 116 ? 15.927 -0.504 -21.695 1.00 63.62 116 ASP A CA 1
ATOM 965 C C . ASP A 1 116 ? 14.944 0.681 -21.531 1.00 63.62 116 ASP A C 1
ATOM 967 O O . ASP A 1 116 ? 15.217 1.656 -20.820 1.00 63.62 116 ASP A O 1
ATOM 971 N N . GLU A 1 117 ? 13.745 0.597 -22.125 1.00 77.50 117 GLU A N 1
ATOM 972 C CA . GLU A 1 117 ? 12.655 1.585 -21.955 1.00 77.50 117 GLU A CA 1
ATOM 973 C C . GLU A 1 117 ? 12.095 1.681 -20.518 1.00 77.50 117 GLU A C 1
ATOM 975 O O . GLU A 1 117 ? 11.124 2.398 -20.258 1.00 77.50 117 GLU A O 1
ATOM 980 N N . CYS A 1 118 ? 12.717 1.022 -19.538 1.00 80.81 118 CYS A N 1
ATOM 981 C CA . CYS A 1 118 ? 12.246 1.002 -18.159 1.00 80.81 118 CYS A CA 1
ATOM 982 C C . CYS A 1 118 ? 12.249 2.390 -17.470 1.00 80.81 118 CYS A C 1
ATOM 984 O O . CYS A 1 118 ? 11.511 2.603 -16.505 1.00 80.81 118 CYS A O 1
ATOM 986 N N . VAL A 1 119 ? 12.951 3.381 -18.039 1.00 82.56 119 VAL A N 1
ATOM 987 C CA . VAL A 1 119 ? 12.867 4.806 -17.653 1.00 82.56 119 VAL A CA 1
ATOM 988 C C . VAL A 1 119 ? 11.497 5.445 -17.899 1.00 82.56 119 VAL A C 1
ATOM 990 O O . VAL A 1 119 ? 11.220 6.503 -17.339 1.00 82.56 119 VAL A O 1
ATOM 993 N N . ASN A 1 120 ? 10.645 4.836 -18.725 1.00 84.50 120 ASN A N 1
ATOM 994 C CA . ASN A 1 120 ? 9.302 5.340 -19.009 1.00 84.50 120 ASN A CA 1
ATOM 995 C C . ASN A 1 120 ? 8.284 4.926 -17.939 1.00 84.50 120 ASN A C 1
ATOM 997 O O . ASN A 1 120 ? 7.211 5.522 -17.850 1.00 84.50 120 ASN A O 1
ATOM 1001 N N . PHE A 1 121 ? 8.614 3.940 -17.102 1.00 86.06 121 PHE A N 1
ATOM 1002 C CA . PHE A 1 121 ? 7.694 3.445 -16.088 1.00 86.06 121 PHE A CA 1
ATOM 1003 C C . PHE A 1 121 ? 7.744 4.303 -14.826 1.00 86.06 121 PHE A C 1
ATOM 1005 O O . PHE A 1 121 ? 8.805 4.733 -14.353 1.00 86.06 121 PHE A O 1
ATOM 1012 N N . TYR A 1 122 ? 6.568 4.513 -14.234 1.00 85.44 122 TYR A N 1
ATOM 1013 C CA . TYR A 1 122 ? 6.407 5.307 -13.019 1.00 85.44 122 TYR A CA 1
ATOM 1014 C C . TYR A 1 122 ? 7.312 4.828 -11.866 1.00 85.44 122 TYR A C 1
ATOM 1016 O O . TYR A 1 122 ? 7.907 5.677 -11.191 1.00 85.44 122 TYR A O 1
ATOM 1024 N N . PRO A 1 123 ? 7.506 3.506 -11.643 1.00 87.06 123 PRO A N 1
ATOM 1025 C CA . PRO A 1 123 ? 8.359 3.050 -10.559 1.00 87.06 123 PRO A CA 1
ATOM 1026 C C . PRO A 1 123 ? 9.822 3.457 -10.641 1.00 87.06 123 PRO A C 1
ATOM 1028 O O . PRO A 1 123 ? 10.471 3.605 -9.603 1.00 87.06 123 PRO A O 1
ATOM 1031 N N . TYR A 1 124 ? 10.318 3.686 -11.853 1.00 87.75 124 TYR A N 1
ATOM 1032 C CA . TYR A 1 124 ? 11.683 4.132 -12.074 1.00 87.75 124 TYR A CA 1
ATOM 1033 C C . TYR A 1 124 ? 11.805 5.650 -11.879 1.00 87.75 124 TYR A C 1
ATOM 1035 O O . TYR A 1 124 ? 12.623 6.123 -11.089 1.00 87.75 124 TYR A O 1
ATOM 1043 N N . THR A 1 125 ? 10.936 6.430 -12.531 1.00 88.19 125 THR A N 1
ATOM 1044 C CA . THR A 1 125 ? 10.984 7.907 -12.500 1.00 88.19 125 THR A CA 1
ATOM 1045 C C . THR A 1 125 ? 10.653 8.498 -11.131 1.00 88.19 125 THR A C 1
ATOM 1047 O O . THR A 1 125 ? 11.188 9.545 -10.753 1.00 88.19 125 THR A O 1
ATOM 1050 N N . HIS A 1 126 ? 9.810 7.816 -10.353 1.00 89.88 126 HIS A N 1
ATOM 1051 C CA . HIS A 1 126 ? 9.339 8.262 -9.043 1.00 89.88 126 HIS A CA 1
ATOM 1052 C C . HIS A 1 126 ? 9.768 7.338 -7.897 1.00 89.88 126 HIS A C 1
ATOM 1054 O O . HIS A 1 126 ? 9.102 7.270 -6.858 1.00 89.88 126 HIS A O 1
ATOM 1060 N N . LEU A 1 127 ? 10.924 6.682 -8.038 1.00 89.50 127 LEU A N 1
ATOM 1061 C CA . LEU A 1 127 ? 11.460 5.729 -7.065 1.00 89.50 127 LEU A CA 1
ATOM 1062 C C . LEU A 1 127 ? 11.452 6.254 -5.617 1.00 89.50 127 LEU A C 1
ATOM 1064 O O . LEU A 1 127 ? 11.013 5.562 -4.699 1.00 89.50 127 LEU A O 1
ATOM 1068 N N . ALA A 1 128 ? 11.895 7.496 -5.396 1.00 90.19 128 ALA A N 1
ATOM 1069 C CA . ALA A 1 128 ? 11.933 8.091 -4.059 1.00 90.19 128 ALA A CA 1
ATOM 1070 C C . ALA A 1 128 ? 10.536 8.184 -3.418 1.00 90.19 128 ALA A C 1
ATOM 1072 O O . ALA A 1 128 ? 10.369 7.853 -2.242 1.00 90.19 128 ALA A O 1
ATOM 1073 N N . SER A 1 129 ? 9.527 8.589 -4.194 1.00 88.44 129 SER A N 1
ATOM 1074 C CA . SER A 1 129 ? 8.136 8.670 -3.740 1.00 88.44 129 SER A CA 1
ATOM 1075 C C . SER A 1 129 ? 7.594 7.290 -3.373 1.00 88.44 129 SER A C 1
ATOM 1077 O O . SER A 1 129 ? 6.936 7.139 -2.344 1.00 88.44 129 SER A O 1
ATOM 1079 N N . ILE A 1 130 ? 7.925 6.271 -4.167 1.00 89.56 130 ILE A N 1
ATOM 1080 C CA . ILE A 1 130 ? 7.508 4.890 -3.916 1.00 89.56 130 ILE A CA 1
ATOM 1081 C C . ILE A 1 130 ? 8.159 4.328 -2.661 1.00 89.56 130 ILE A C 1
ATOM 1083 O O . ILE A 1 130 ? 7.468 3.722 -1.848 1.00 89.56 130 ILE A O 1
ATOM 1087 N N . LEU A 1 131 ? 9.454 4.561 -2.447 1.00 91.25 131 LEU A N 1
ATOM 1088 C CA . LEU A 1 131 ? 10.135 4.115 -1.230 1.00 91.25 131 LEU A CA 1
ATOM 1089 C C . LEU A 1 131 ? 9.531 4.758 0.024 1.00 91.25 131 LEU A C 1
ATOM 1091 O O . LEU A 1 131 ? 9.333 4.079 1.035 1.00 91.25 131 LEU A O 1
ATOM 1095 N N . VAL A 1 132 ? 9.184 6.048 -0.043 1.00 90.62 132 VAL A N 1
ATOM 1096 C CA . VAL A 1 132 ? 8.467 6.732 1.043 1.00 90.62 132 VAL A CA 1
ATOM 1097 C C . VAL A 1 132 ? 7.095 6.098 1.265 1.00 90.62 132 VAL A C 1
ATOM 1099 O O . VAL A 1 132 ? 6.744 5.803 2.408 1.00 90.62 132 VAL A O 1
ATOM 1102 N N . LEU A 1 133 ? 6.340 5.839 0.194 1.00 88.75 133 LEU A N 1
ATOM 1103 C CA . LEU A 1 133 ? 5.028 5.200 0.276 1.00 88.75 133 LEU A CA 1
ATOM 1104 C C . LEU A 1 133 ? 5.125 3.797 0.891 1.00 88.75 133 LEU A C 1
ATOM 1106 O O . LEU A 1 133 ? 4.393 3.489 1.826 1.00 88.75 133 LEU A O 1
ATOM 1110 N N . MET A 1 134 ? 6.078 2.975 0.446 1.00 90.75 134 MET A N 1
ATOM 1111 C CA . MET A 1 134 ? 6.353 1.647 1.003 1.00 90.75 134 MET A CA 1
ATOM 1112 C C . MET A 1 134 ? 6.696 1.722 2.491 1.00 90.75 134 MET A C 1
ATOM 1114 O O . MET A 1 134 ? 6.141 0.964 3.288 1.00 90.75 134 MET A O 1
ATOM 1118 N N . GLY A 1 135 ? 7.560 2.662 2.885 1.00 89.31 135 GLY A N 1
ATOM 1119 C CA . GLY A 1 135 ? 7.923 2.880 4.283 1.00 89.31 135 GLY A CA 1
ATOM 1120 C C . GLY A 1 135 ? 6.721 3.264 5.148 1.00 89.31 135 GLY A C 1
ATOM 1121 O O . GLY A 1 135 ? 6.507 2.671 6.208 1.00 89.31 135 GLY A O 1
ATOM 1122 N N . LEU A 1 136 ? 5.893 4.204 4.684 1.00 88.56 136 LEU A N 1
ATOM 1123 C CA . LEU A 1 136 ? 4.663 4.605 5.375 1.00 88.56 136 LEU A CA 1
ATOM 1124 C C . LEU A 1 136 ? 3.676 3.439 5.503 1.00 88.56 136 LEU A C 1
ATOM 1126 O O . LEU A 1 136 ? 3.102 3.231 6.573 1.00 88.56 136 LEU A O 1
ATOM 1130 N N . SER A 1 137 ? 3.525 2.639 4.452 1.00 86.88 137 SER A N 1
ATOM 1131 C CA . SER A 1 137 ? 2.628 1.484 4.434 1.00 86.88 137 SER A CA 1
ATOM 1132 C C . SER A 1 137 ? 3.102 0.355 5.347 1.00 86.88 137 SER A C 1
ATOM 1134 O O . SER A 1 137 ? 2.287 -0.257 6.045 1.00 86.88 137 SER A O 1
ATOM 1136 N N . MET A 1 138 ? 4.413 0.119 5.435 1.00 88.69 138 MET A N 1
ATOM 1137 C CA . MET A 1 138 ? 4.984 -0.806 6.416 1.00 88.69 138 MET A CA 1
ATOM 1138 C C . MET A 1 138 ? 4.772 -0.311 7.848 1.00 88.69 138 MET A C 1
ATOM 1140 O O . MET A 1 138 ? 4.319 -1.085 8.692 1.00 88.69 138 MET A O 1
ATOM 1144 N N . LEU A 1 139 ? 5.037 0.969 8.129 1.00 88.69 139 LEU A N 1
ATOM 1145 C CA . LEU A 1 139 ? 4.826 1.559 9.456 1.00 88.69 139 LEU A CA 1
ATOM 1146 C C . LEU A 1 139 ? 3.361 1.471 9.893 1.00 88.69 139 LEU A C 1
ATOM 1148 O O . LEU A 1 139 ? 3.074 1.078 11.029 1.00 88.69 139 LEU A O 1
ATOM 1152 N N . LEU A 1 140 ? 2.429 1.783 8.990 1.00 83.06 140 LEU A N 1
ATOM 1153 C CA . LEU A 1 140 ? 0.999 1.635 9.240 1.00 83.06 140 LEU A CA 1
ATOM 1154 C C . LEU A 1 140 ? 0.646 0.181 9.565 1.00 83.06 140 LEU A C 1
ATOM 1156 O O . LEU A 1 140 ? -0.026 -0.079 10.562 1.00 83.06 140 LEU A O 1
ATOM 1160 N N . SER A 1 141 ? 1.140 -0.767 8.770 1.00 85.12 141 SER A N 1
ATOM 1161 C CA . SER A 1 141 ? 0.863 -2.193 8.961 1.00 85.12 141 SER A CA 1
ATOM 1162 C C . SER A 1 141 ? 1.419 -2.714 10.283 1.00 85.12 141 SER A C 1
ATOM 1164 O O . SER A 1 141 ? 0.722 -3.417 11.010 1.00 85.12 141 SER A O 1
ATOM 1166 N N . ILE A 1 142 ? 2.648 -2.334 10.647 1.00 85.56 142 ILE A N 1
ATOM 1167 C CA . ILE A 1 142 ? 3.251 -2.664 11.947 1.00 85.56 142 ILE A CA 1
ATOM 1168 C C . ILE A 1 142 ? 2.392 -2.106 13.083 1.00 85.56 142 ILE A C 1
ATOM 1170 O O . ILE A 1 142 ? 2.095 -2.821 14.039 1.00 85.56 142 ILE A O 1
ATOM 1174 N N . THR A 1 143 ? 1.952 -0.852 12.965 1.00 83.88 143 THR A N 1
ATOM 1175 C CA . THR A 1 143 ? 1.115 -0.196 13.978 1.00 83.88 143 THR A CA 1
ATOM 1176 C C . THR A 1 143 ? -0.224 -0.912 14.133 1.00 83.88 143 THR A C 1
ATOM 1178 O O . THR A 1 143 ? -0.643 -1.205 15.252 1.00 83.88 143 THR A O 1
ATOM 1181 N N . MET A 1 144 ? -0.874 -1.265 13.021 1.00 79.44 144 MET A N 1
ATOM 1182 C CA . MET A 1 144 ? -2.110 -2.047 13.034 1.00 79.44 144 MET A CA 1
ATOM 1183 C C . MET A 1 144 ? -1.899 -3.414 13.681 1.00 79.44 144 MET A C 1
ATOM 1185 O O . MET A 1 144 ? -2.639 -3.778 14.591 1.00 79.44 144 MET A O 1
ATOM 1189 N N . ASN A 1 145 ? -0.854 -4.143 13.289 1.00 81.81 145 ASN A N 1
ATOM 1190 C CA . ASN A 1 145 ? -0.534 -5.449 13.861 1.00 81.81 145 ASN A CA 1
ATOM 1191 C C . ASN A 1 145 ? -0.227 -5.366 15.364 1.00 81.81 145 ASN A C 1
ATOM 1193 O O . ASN A 1 145 ? -0.671 -6.224 16.124 1.00 81.81 145 ASN A O 1
ATOM 1197 N N . ALA A 1 146 ? 0.452 -4.313 15.826 1.00 82.75 146 ALA A N 1
ATOM 1198 C CA . ALA A 1 146 ? 0.692 -4.079 17.248 1.00 82.75 146 ALA A CA 1
ATOM 1199 C C . ALA A 1 146 ? -0.612 -3.804 18.022 1.00 82.75 146 ALA A C 1
ATOM 1201 O O . ALA A 1 146 ? -0.810 -4.335 19.120 1.00 82.75 146 ALA A O 1
ATOM 1202 N N . ILE A 1 147 ? -1.536 -3.024 17.448 1.00 78.94 147 ILE A N 1
ATOM 1203 C CA . ILE A 1 147 ? -2.866 -2.775 18.031 1.00 78.94 147 ILE A CA 1
ATOM 1204 C C . ILE A 1 147 ? -3.681 -4.075 18.105 1.00 78.94 147 ILE A C 1
ATOM 1206 O O . ILE A 1 147 ? -4.334 -4.347 19.114 1.00 78.94 147 ILE A O 1
ATOM 1210 N N . LEU A 1 148 ? -3.622 -4.913 17.072 1.00 76.50 148 LEU A N 1
ATOM 1211 C CA . LEU A 1 148 ? -4.311 -6.205 17.053 1.00 76.50 148 LEU A CA 1
ATOM 1212 C C . LEU A 1 148 ? -3.725 -7.166 18.091 1.00 76.50 148 LEU A C 1
ATOM 1214 O O . LEU A 1 148 ? -4.467 -7.779 18.858 1.00 76.50 148 LEU A O 1
ATOM 1218 N N . LEU A 1 149 ? -2.396 -7.244 18.175 1.00 79.62 149 LEU A N 1
ATOM 1219 C CA . LEU A 1 149 ? -1.702 -8.092 19.138 1.00 79.62 149 LEU A CA 1
ATOM 1220 C C . LEU A 1 149 ? -2.026 -7.681 20.580 1.00 79.62 149 LEU A C 1
ATOM 1222 O O . LEU A 1 149 ? -2.352 -8.529 21.406 1.00 79.62 149 LEU A O 1
ATOM 1226 N N . THR A 1 150 ? -2.000 -6.383 20.884 1.00 77.12 150 THR A N 1
ATOM 1227 C CA . THR A 1 150 ? -2.369 -5.870 22.216 1.00 77.12 150 THR A CA 1
ATOM 1228 C C . THR A 1 150 ? -3.844 -6.118 22.543 1.00 77.12 150 THR A C 1
ATOM 1230 O O . THR A 1 150 ? -4.163 -6.504 23.670 1.00 77.12 150 THR A O 1
ATOM 1233 N N . SER A 1 151 ? -4.733 -5.992 21.553 1.00 71.44 151 SER A N 1
ATOM 1234 C CA . SER A 1 151 ? -6.166 -6.283 21.697 1.00 71.44 151 SER A CA 1
ATOM 1235 C C . SER A 1 151 ? -6.460 -7.767 21.939 1.00 71.44 151 SER A C 1
ATOM 1237 O O . SER A 1 151 ? -7.450 -8.083 22.593 1.00 71.44 151 SER A O 1
ATOM 1239 N N . PHE A 1 152 ? -5.609 -8.678 21.458 1.00 69.88 152 PHE A N 1
ATOM 1240 C CA . PHE A 1 152 ? -5.696 -10.114 21.742 1.00 69.88 152 PHE A CA 1
ATOM 1241 C C . PHE A 1 152 ? -5.064 -10.493 23.085 1.00 69.88 152 PHE A C 1
ATOM 1243 O O . PHE A 1 152 ? -5.665 -11.224 23.876 1.00 69.88 152 PHE A O 1
ATOM 1250 N N . LEU A 1 153 ? -3.855 -9.994 23.358 1.00 68.56 153 LEU A N 1
ATOM 1251 C CA . LEU A 1 153 ? -3.087 -10.352 24.549 1.00 68.56 153 LEU A CA 1
ATOM 1252 C C . LEU A 1 153 ? -3.749 -9.863 25.838 1.00 68.56 153 LEU A C 1
ATOM 1254 O O . LEU A 1 153 ? -3.682 -10.568 26.837 1.00 68.56 153 LEU A O 1
ATOM 1258 N N . GLY A 1 154 ? -4.422 -8.709 25.835 1.00 70.56 154 GLY A N 1
ATOM 1259 C CA . GLY A 1 154 ? -5.107 -8.186 27.024 1.00 70.56 154 GLY A CA 1
ATOM 1260 C C . GLY A 1 154 ? -6.199 -9.128 27.559 1.00 70.56 154 GLY A C 1
ATOM 1261 O O . GLY A 1 154 ? -6.093 -9.603 28.695 1.00 70.56 154 GLY A O 1
ATOM 1262 N N . PRO A 1 155 ? -7.228 -9.456 26.757 1.00 71.94 155 PRO A N 1
ATOM 1263 C CA . PRO A 1 155 ? -8.267 -10.412 27.130 1.00 71.94 155 PRO A CA 1
ATOM 1264 C C . PRO A 1 155 ? -7.711 -11.812 27.402 1.00 71.94 155 PRO A C 1
ATOM 1266 O O . PRO A 1 155 ? -8.090 -12.429 28.396 1.00 71.94 155 PRO A O 1
ATOM 1269 N N . TYR A 1 156 ? -6.771 -12.295 26.584 1.00 71.00 156 TYR A N 1
ATOM 1270 C CA . TYR A 1 156 ? -6.169 -13.619 26.763 1.00 71.00 156 TYR A CA 1
ATOM 1271 C C . TYR A 1 156 ? -5.389 -13.727 28.083 1.00 71.00 156 TYR A C 1
ATOM 1273 O O . TYR A 1 156 ? -5.571 -14.675 28.844 1.00 71.00 156 TYR A O 1
ATOM 1281 N N . TRP A 1 157 ? -4.598 -12.707 28.421 1.00 70.81 157 TRP A N 1
ATOM 1282 C CA . TRP A 1 157 ? -3.895 -12.610 29.700 1.00 70.81 157 TRP A CA 1
ATOM 1283 C C . TRP A 1 157 ? -4.859 -12.500 30.882 1.00 70.81 157 TRP A C 1
ATOM 1285 O O . TRP A 1 157 ? -4.654 -13.142 31.912 1.00 70.81 157 TRP A O 1
ATOM 1295 N N . SER A 1 158 ? -5.946 -11.736 30.733 1.00 74.88 158 SER A N 1
ATOM 1296 C CA . SER A 1 158 ? -6.988 -11.647 31.761 1.00 74.88 158 SER A CA 1
ATOM 1297 C C . SER A 1 158 ? -7.677 -12.995 32.002 1.00 74.88 158 SER A C 1
ATOM 1299 O O . SER A 1 158 ? -7.939 -13.348 33.152 1.00 74.88 158 SER A O 1
ATOM 1301 N N . HIS A 1 159 ? -7.885 -13.783 30.942 1.00 78.88 159 HIS A N 1
ATOM 1302 C CA . HIS A 1 159 ? -8.459 -15.120 31.023 1.00 78.88 159 HIS A CA 1
ATOM 1303 C C . HIS A 1 159 ? -7.501 -16.098 31.711 1.00 78.88 159 HIS A C 1
ATOM 1305 O O . HIS A 1 159 ? -7.894 -16.738 32.682 1.00 78.88 159 HIS A O 1
ATOM 1311 N N . ILE A 1 160 ? -6.223 -16.128 31.307 1.00 77.94 160 ILE A N 1
ATOM 1312 C CA . ILE A 1 160 ? -5.180 -16.931 31.969 1.00 77.94 160 ILE A CA 1
ATOM 1313 C C . ILE A 1 160 ? -5.091 -16.589 33.459 1.00 77.94 160 ILE A C 1
ATOM 1315 O O . ILE A 1 160 ? -5.048 -17.483 34.302 1.00 77.94 160 ILE A O 1
ATOM 1319 N N . ARG A 1 161 ? -5.096 -15.296 33.803 1.00 79.50 161 ARG A N 1
ATOM 1320 C CA . ARG A 1 161 ? -5.037 -14.839 35.195 1.00 79.50 161 ARG A CA 1
ATOM 1321 C C . ARG A 1 161 ? -6.254 -15.296 35.997 1.00 79.50 161 ARG A C 1
ATOM 1323 O O . ARG A 1 161 ? -6.089 -15.738 37.131 1.00 79.50 161 ARG A O 1
ATOM 1330 N N . ALA A 1 162 ? -7.452 -15.202 35.424 1.00 81.75 162 ALA A N 1
ATOM 1331 C CA . ALA A 1 162 ? -8.679 -15.665 36.066 1.00 81.75 162 ALA A CA 1
ATOM 1332 C C . ALA A 1 162 ? -8.662 -17.186 36.291 1.00 81.75 162 ALA A C 1
ATOM 1334 O O . ALA A 1 162 ? -8.966 -17.640 37.393 1.00 81.75 162 ALA A O 1
ATOM 1335 N N . SER A 1 163 ? -8.229 -17.962 35.294 1.00 80.19 163 SER A N 1
ATOM 1336 C CA . SER A 1 163 ? -8.078 -19.416 35.407 1.00 80.19 163 SER A CA 1
ATOM 1337 C C . SER A 1 163 ? -7.030 -19.818 36.445 1.00 80.19 163 SER A C 1
ATOM 1339 O O . SER A 1 163 ? -7.268 -20.748 37.211 1.00 80.19 163 SER A O 1
ATOM 1341 N N . LEU A 1 164 ? -5.899 -19.105 36.516 1.00 81.06 164 LEU A N 1
ATOM 1342 C CA . LEU A 1 164 ? -4.868 -19.337 37.530 1.00 81.06 164 LEU A CA 1
ATOM 1343 C C . LEU A 1 164 ? -5.404 -19.085 38.939 1.00 81.06 164 LEU A C 1
ATOM 1345 O O . LEU A 1 164 ? -5.284 -19.972 39.769 1.00 81.06 164 LEU A O 1
ATOM 1349 N N . ILE A 1 165 ? -6.048 -17.937 39.191 1.00 79.81 165 ILE A N 1
ATOM 1350 C CA . ILE A 1 165 ? -6.647 -17.605 40.500 1.00 79.81 165 ILE A CA 1
ATOM 1351 C C . ILE A 1 165 ? -7.696 -18.645 40.910 1.00 79.81 165 ILE A C 1
ATOM 1353 O O . ILE A 1 165 ? -7.780 -19.020 42.077 1.00 79.81 165 ILE A O 1
ATOM 1357 N N . GLN A 1 166 ? -8.506 -19.117 39.962 1.00 78.19 166 GLN A N 1
ATOM 1358 C CA . GLN A 1 166 ? -9.489 -20.160 40.231 1.00 78.19 166 GLN A CA 1
ATOM 1359 C C . GLN A 1 166 ? -8.816 -21.485 40.615 1.00 78.19 166 GLN A C 1
ATOM 1361 O O . GLN A 1 166 ? -9.260 -22.124 41.562 1.00 78.19 166 GLN A O 1
ATOM 1366 N N . TYR A 1 167 ? -7.724 -21.863 39.944 1.00 69.31 167 TYR A N 1
ATOM 1367 C CA . TYR A 1 167 ? -6.925 -23.035 40.312 1.00 69.31 167 TYR A CA 1
ATOM 1368 C C . TYR A 1 167 ? -6.297 -22.902 41.706 1.00 69.31 167 TYR A C 1
ATOM 1370 O O . TYR A 1 167 ? -6.363 -23.851 42.481 1.00 69.31 167 TYR A O 1
ATOM 1378 N N . THR A 1 168 ? -5.740 -21.739 42.064 1.00 69.31 168 THR A N 1
ATOM 1379 C CA . THR A 1 168 ? -5.144 -21.515 43.396 1.00 69.31 168 THR A CA 1
ATOM 1380 C C . THR A 1 168 ? -6.157 -21.422 44.532 1.00 69.31 168 THR A C 1
ATOM 1382 O O . THR A 1 168 ? -5.750 -21.518 45.677 1.00 69.31 168 THR A O 1
ATOM 1385 N N . ASN A 1 169 ? -7.443 -21.208 44.249 1.00 66.88 169 ASN A N 1
ATOM 1386 C CA . ASN A 1 169 ? -8.497 -21.185 45.272 1.00 66.88 169 ASN A CA 1
ATOM 1387 C C . ASN A 1 169 ? -9.136 -22.565 45.517 1.00 66.88 169 ASN A C 1
ATOM 1389 O O . ASN A 1 169 ? -9.929 -22.709 46.445 1.00 66.88 169 ASN A O 1
ATOM 1393 N N . ILE A 1 170 ? -8.858 -23.555 44.660 1.00 64.88 170 ILE A N 1
ATOM 1394 C CA . ILE A 1 170 ? -9.360 -24.934 44.793 1.00 64.88 170 ILE A CA 1
ATOM 1395 C C . ILE A 1 170 ? -8.389 -25.807 45.613 1.00 64.88 170 ILE A C 1
ATOM 1397 O O . ILE A 1 170 ? -8.815 -26.812 46.183 1.00 64.88 170 ILE A O 1
ATOM 1401 N N . PHE A 1 171 ? -7.113 -25.419 45.684 1.00 48.94 171 PHE A N 1
ATOM 1402 C CA . PHE A 1 171 ? -6.061 -26.055 46.487 1.00 48.94 171 PHE A CA 1
ATOM 1403 C C . PHE A 1 171 ? -5.698 -25.192 47.695 1.00 48.94 171 PHE A C 1
ATOM 1405 O O . PHE A 1 171 ? -5.332 -25.786 48.733 1.00 48.94 171 PHE A O 1
#

pLDDT: mean 82.45, std 8.95, range [45.38, 95.12]

Secondary structure (DSSP, 8-state):
-PPPHHHHHHHHHHHHHHHHHHHHHHHHHHHTPPPHHHHHHH-S-TTHHHHHHHHHHHHHHHHHHHHHHHHHHTT-S-HHHHHHHHHHHHHHHHHHHHHHHHHHHHHHHHHHHH--GGGGSHHHHTHHHHHHHHHHHHHHHHHHHHHHHHHHHHHHHHHHHHHHHHHHTT-

Sequence (171 aa):
MSLDWKSKTLCGCMCGVSFIYYSYEILSHLDDWYSYEEIKEMTECSEVYAVEVWMLSQCFVWWLAILTVFTIYLELHVYKGFLVFLYLIGPVYFVCTTIIVWYLGSFIICCDEEMDECVNFYPYTHLASILVLMGLSMLLSITMNAILLTSFLGPYWSHIRASLIQYTNIF

Radius of gyration: 21.79 Å; chains: 1; bounding box: 45×47×72 Å

Foldseek 3Di:
DDDDVVVLVVLVVVLVVLLVVLVVVLVVLVVVPDDLVRCVVQDVLSLLNLLSVLVSVLSVLSNVVSVVVNCVSVVPVCVVVVLVSLVPCLVVQLVSLVVNVVSLVSSVVRCVVPVGPSCVRPCNVVVVVSVVVSVVSNVVSVVSVVVNVCVVCVVVVVVVVVVVVVVVVVD